Protein AF-A0A523L5Z5-F1 (afdb_monomer_lite)

pLDDT: mean 80.22, std 21.29, range [34.47, 97.06]

Secondary structure (DSSP, 8-state):
-----------------------S------SHHHHHHHHHHHHHH-SSEEE---GGGTHHHHSSHHHHHHHHHHHHT-TT-EEE-

Sequence (85 aa):
MRLEYVRTAAIDEPLMTGQAQSTGTRRVLSTCEEVRSAVVEITLQANRSLAILTPDLEPDIYDHEDFLETLKKFILARAFARVRV

Foldseek 3Di:
DDDDDDDDDDDDDDDDDDDDPDPDDDDDDDDLVSVLVVLLVVLLVDDAEDEDDDPPSPCSRCVDPSNVVSNVCSVVVHPRHYYHD

Structure (mmCIF, N/CA/C/O backbone):
data_AF-A0A523L5Z5-F1
#
_entry.id   AF-A0A523L5Z5-F1
#
loop_
_atom_site.group_PDB
_atom_site.id
_atom_site.type_symbol
_atom_site.label_atom_id
_atom_site.label_alt_id
_atom_site.label_comp_id
_atom_site.label_asym_id
_atom_site.label_entity_id
_atom_site.label_seq_id
_atom_site.pdbx_PDB_ins_code
_atom_site.Cartn_x
_atom_site.Cartn_y
_atom_site.Cartn_z
_atom_site.occupancy
_atom_site.B_iso_or_equiv
_atom_site.auth_seq_id
_atom_site.auth_comp_id
_atom_site.auth_asym_id
_atom_site.auth_atom_id
_atom_site.pdbx_PDB_model_num
ATOM 1 N N . MET A 1 1 ? 4.894 -1.527 -55.366 1.00 34.47 1 MET A N 1
ATOM 2 C CA . MET A 1 1 ? 6.274 -1.828 -55.796 1.00 34.47 1 MET A CA 1
ATOM 3 C C . MET A 1 1 ? 7.187 -0.774 -55.175 1.00 34.47 1 MET A C 1
ATOM 5 O O . MET A 1 1 ? 7.063 0.383 -55.530 1.00 34.47 1 MET A O 1
ATOM 9 N N . ARG A 1 2 ? 7.967 -1.192 -54.165 1.00 39.53 2 ARG A N 1
ATOM 10 C CA . ARG A 1 2 ? 9.188 -0.587 -53.589 1.00 39.53 2 ARG A CA 1
ATOM 11 C C . ARG A 1 2 ? 9.248 0.951 -53.437 1.00 39.53 2 ARG A C 1
ATOM 13 O O . ARG A 1 2 ? 9.666 1.639 -54.358 1.00 39.53 2 ARG A O 1
ATOM 20 N N . LEU A 1 3 ? 8.943 1.455 -52.234 1.00 38.84 3 LEU A N 1
ATOM 21 C CA . LEU A 1 3 ? 9.531 2.706 -51.736 1.00 38.84 3 LEU A CA 1
ATOM 22 C C . LEU A 1 3 ? 10.778 2.375 -50.911 1.00 38.84 3 LEU A C 1
ATOM 24 O O . LEU A 1 3 ? 10.777 1.446 -50.103 1.00 38.84 3 LEU A O 1
ATOM 28 N N . GLU A 1 4 ? 11.845 3.112 -51.181 1.00 42.03 4 GLU A N 1
ATOM 29 C CA . GLU A 1 4 ? 13.160 2.979 -50.573 1.00 42.03 4 GLU A CA 1
ATOM 30 C C . GLU A 1 4 ? 13.122 3.413 -49.103 1.00 42.03 4 GLU A C 1
ATOM 32 O O . GLU A 1 4 ? 12.727 4.529 -48.771 1.00 42.03 4 GLU A O 1
ATOM 37 N N . TYR A 1 5 ? 13.535 2.508 -48.216 1.00 38.72 5 TYR A N 1
ATOM 38 C CA . TYR A 1 5 ? 13.730 2.775 -46.797 1.00 38.72 5 TYR A CA 1
ATOM 39 C C . TYR A 1 5 ? 15.198 3.141 -46.579 1.00 38.72 5 TYR A C 1
ATOM 41 O O . TYR A 1 5 ? 16.045 2.262 -46.445 1.00 38.72 5 TYR A O 1
ATOM 49 N N . VAL A 1 6 ? 15.508 4.437 -46.562 1.00 50.44 6 VAL A N 1
ATOM 50 C CA . VAL A 1 6 ? 16.756 4.948 -45.980 1.00 50.44 6 VAL A CA 1
ATOM 51 C C . VAL A 1 6 ? 16.437 6.211 -45.185 1.00 50.44 6 VAL A C 1
ATOM 53 O O . VAL A 1 6 ? 16.428 7.315 -45.719 1.00 50.44 6 VAL A O 1
ATOM 56 N N . ARG A 1 7 ? 16.183 6.043 -43.884 1.00 38.50 7 ARG A N 1
ATOM 57 C CA . ARG A 1 7 ? 16.395 7.080 -42.864 1.00 38.50 7 ARG A CA 1
ATOM 58 C C . ARG A 1 7 ? 16.896 6.430 -41.581 1.00 38.50 7 ARG A C 1
ATOM 60 O O . ARG A 1 7 ? 16.127 5.957 -40.754 1.00 38.50 7 ARG A O 1
ATOM 67 N N . THR A 1 8 ? 18.213 6.435 -41.430 1.00 48.56 8 THR A N 1
ATOM 68 C CA . THR A 1 8 ? 18.874 6.428 -40.127 1.00 48.56 8 THR A CA 1
ATOM 69 C C . THR A 1 8 ? 19.082 7.889 -39.737 1.00 48.56 8 THR A C 1
ATOM 71 O O . THR A 1 8 ? 19.938 8.532 -40.333 1.00 48.56 8 THR A O 1
ATOM 74 N N . ALA A 1 9 ? 18.271 8.413 -38.811 1.00 37.31 9 ALA A N 1
ATOM 75 C CA . ALA A 1 9 ? 18.583 9.524 -37.894 1.00 37.31 9 ALA A CA 1
ATOM 76 C C . ALA A 1 9 ? 17.323 9.942 -37.107 1.00 37.31 9 ALA A C 1
ATOM 78 O O . ALA A 1 9 ? 16.290 10.171 -37.730 1.00 37.31 9 ALA A O 1
ATOM 79 N N . ALA A 1 10 ? 17.482 10.107 -35.783 1.00 38.62 10 ALA A N 1
ATOM 80 C CA . ALA A 1 10 ? 16.556 10.707 -34.801 1.00 38.62 10 ALA A CA 1
ATOM 81 C C . ALA A 1 10 ? 15.269 9.885 -34.537 1.00 38.62 10 ALA A C 1
ATOM 83 O O . ALA A 1 10 ? 14.452 9.727 -35.427 1.00 38.62 10 ALA A O 1
ATOM 84 N N . ILE A 1 11 ? 14.969 9.279 -33.377 1.00 51.34 11 ILE A N 1
ATOM 85 C CA . ILE A 1 11 ? 15.172 9.688 -31.972 1.00 51.34 11 ILE A CA 1
ATOM 86 C C . ILE A 1 11 ? 15.097 11.199 -31.753 1.00 51.34 11 ILE A C 1
ATOM 88 O O . ILE A 1 11 ? 16.057 11.785 -31.280 1.00 51.34 11 ILE A O 1
ATOM 92 N N . ASP A 1 12 ? 13.989 11.815 -32.175 1.00 47.22 12 ASP A N 1
ATOM 93 C CA . ASP A 1 12 ? 13.258 12.840 -31.406 1.00 47.22 12 ASP A CA 1
ATOM 94 C C . ASP A 1 12 ? 11.998 13.259 -32.196 1.00 47.22 12 ASP A C 1
ATOM 96 O O . ASP A 1 12 ? 12.050 14.139 -33.053 1.00 47.22 12 ASP A O 1
ATOM 100 N N . GLU A 1 13 ? 10.852 12.619 -31.955 1.00 53.62 13 GLU A N 1
ATOM 101 C CA . GLU A 1 13 ? 9.557 13.234 -32.281 1.00 53.62 13 GLU A CA 1
ATOM 102 C C . GLU A 1 13 ? 8.833 13.506 -30.957 1.00 53.62 13 GLU A C 1
ATOM 104 O O . GLU A 1 13 ? 8.398 12.558 -30.295 1.00 53.62 13 GLU A O 1
ATOM 109 N N . PRO A 1 14 ? 8.712 14.774 -30.519 1.00 44.28 14 PRO A N 1
ATOM 110 C CA . PRO A 1 14 ? 7.996 15.086 -29.298 1.00 44.28 14 PRO A CA 1
ATOM 111 C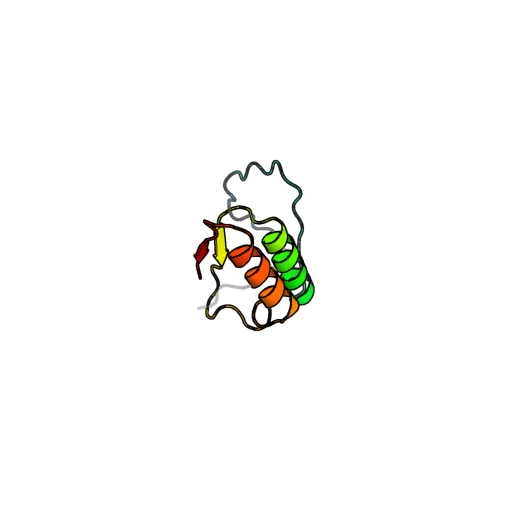 C . PRO A 1 14 ? 6.496 15.013 -29.584 1.00 44.28 14 PRO A C 1
ATOM 113 O O . PRO A 1 14 ? 5.906 15.907 -30.196 1.00 44.28 14 PRO A O 1
ATOM 116 N N . LEU A 1 15 ? 5.866 13.934 -29.118 1.00 49.84 15 LEU A N 1
ATOM 117 C CA . LEU A 1 15 ? 4.417 13.870 -28.996 1.00 49.84 15 LEU A CA 1
ATOM 118 C C . LEU A 1 15 ? 3.964 15.023 -28.086 1.00 49.84 15 LEU A C 1
ATOM 120 O O . LEU A 1 15 ? 4.470 15.199 -26.980 1.00 49.84 15 LEU A O 1
ATOM 124 N N . MET A 1 16 ? 3.029 15.819 -28.592 1.00 45.88 16 MET A N 1
ATOM 125 C CA . MET A 1 16 ? 2.433 16.994 -27.957 1.00 45.88 16 MET A CA 1
ATOM 126 C C . MET A 1 16 ? 1.945 16.691 -26.528 1.00 45.88 16 MET A C 1
ATOM 128 O O . MET A 1 16 ? 0.839 16.185 -26.339 1.00 45.88 16 MET A O 1
ATOM 132 N N . THR A 1 17 ? 2.741 17.028 -25.510 1.00 45.94 17 THR A N 1
ATOM 133 C CA . THR A 1 17 ? 2.326 16.919 -24.105 1.00 45.94 17 THR A CA 1
ATOM 134 C C . THR A 1 17 ? 1.640 18.212 -23.684 1.00 45.94 17 THR A C 1
ATOM 136 O O . THR A 1 17 ? 2.264 19.272 -23.617 1.00 45.94 17 THR A O 1
ATOM 139 N N . GLY A 1 18 ? 0.341 18.119 -23.387 1.00 44.72 18 GLY A N 1
ATOM 140 C CA . GLY A 1 18 ? -0.395 19.166 -22.686 1.00 44.72 18 GLY A CA 1
ATOM 141 C C . GLY A 1 18 ? 0.367 19.618 -21.439 1.00 44.72 18 GLY A C 1
ATOM 142 O O . GLY A 1 18 ? 1.011 18.817 -20.764 1.00 44.72 18 GLY A O 1
ATOM 143 N N . GLN A 1 19 ? 0.334 20.920 -21.168 1.00 51.53 19 GLN A N 1
ATOM 144 C CA . GLN A 1 19 ? 1.102 21.545 -20.097 1.00 51.53 19 GLN A CA 1
ATOM 145 C C . GLN A 1 19 ? 0.736 20.949 -18.729 1.00 51.53 19 GLN A C 1
ATOM 147 O O . GLN A 1 19 ? -0.241 21.352 -18.102 1.00 51.53 19 GLN A O 1
ATOM 152 N N . ALA A 1 20 ? 1.541 20.005 -18.243 1.00 55.09 20 ALA A N 1
ATOM 153 C CA . ALA A 1 20 ? 1.522 19.606 -16.848 1.00 55.09 20 ALA A CA 1
ATOM 154 C C . ALA A 1 20 ? 2.290 20.672 -16.063 1.00 55.09 20 ALA A C 1
ATOM 156 O O . ALA A 1 20 ? 3.516 20.746 -16.125 1.00 55.09 20 ALA A O 1
ATOM 157 N N . GLN A 1 21 ? 1.569 21.531 -15.346 1.00 53.66 21 GLN A N 1
ATOM 158 C CA . GLN A 1 21 ? 2.165 22.401 -14.339 1.00 53.66 21 GLN A CA 1
ATOM 159 C C . GLN A 1 21 ? 2.768 21.516 -13.236 1.00 53.66 21 GLN A C 1
ATOM 161 O O . GLN A 1 21 ? 2.072 21.084 -12.320 1.00 53.66 21 GLN A O 1
ATOM 166 N N . SER A 1 22 ? 4.053 21.178 -13.345 1.00 54.12 22 SER A N 1
ATOM 167 C CA . SER A 1 22 ? 4.756 20.365 -12.355 1.00 54.12 22 SER A CA 1
ATOM 168 C C . SER A 1 22 ? 5.325 21.254 -11.252 1.00 54.12 22 SER A C 1
ATOM 170 O O . SER A 1 22 ? 6.514 21.567 -11.241 1.00 54.12 22 SER A O 1
ATOM 172 N N . THR A 1 23 ? 4.494 21.638 -10.286 1.00 57.81 23 THR A N 1
ATOM 173 C CA . THR A 1 23 ? 4.973 22.202 -9.010 1.00 57.81 23 THR A CA 1
ATOM 174 C C . THR A 1 23 ? 5.366 21.069 -8.050 1.00 57.81 23 THR A C 1
ATOM 176 O O . THR A 1 23 ? 4.934 21.029 -6.902 1.00 57.81 23 THR A O 1
ATOM 179 N N . GLY A 1 24 ? 6.128 20.084 -8.536 1.00 72.44 24 GLY A N 1
ATOM 180 C CA . GLY A 1 24 ? 6.503 18.891 -7.779 1.00 72.44 24 GLY A CA 1
ATOM 181 C C . GLY A 1 24 ? 7.764 18.228 -8.326 1.00 72.44 24 GLY A C 1
ATOM 182 O O . GLY A 1 24 ? 8.049 18.295 -9.521 1.00 72.44 24 GLY A O 1
ATOM 183 N N . THR A 1 25 ? 8.529 17.590 -7.441 1.00 84.50 25 THR A N 1
ATOM 184 C CA . THR A 1 25 ? 9.734 16.835 -7.800 1.00 84.50 25 THR A CA 1
ATOM 185 C C . THR A 1 25 ? 9.349 15.606 -8.625 1.00 84.50 25 THR A C 1
ATOM 187 O O . THR A 1 25 ? 8.647 14.724 -8.133 1.00 84.50 25 THR A O 1
ATOM 190 N N . ARG A 1 26 ? 9.812 15.525 -9.879 1.00 86.62 26 ARG A N 1
ATOM 191 C CA . ARG A 1 26 ? 9.625 14.343 -10.735 1.00 86.62 26 ARG A CA 1
ATOM 192 C C . ARG A 1 26 ? 10.753 13.341 -10.499 1.00 86.62 26 ARG A C 1
ATOM 194 O O . ARG A 1 26 ? 11.919 13.677 -10.684 1.00 86.62 26 ARG A O 1
ATOM 201 N N . ARG A 1 27 ? 10.400 12.098 -10.166 1.00 91.19 27 ARG A N 1
ATOM 202 C CA . ARG A 1 27 ? 11.329 10.962 -10.070 1.00 91.19 27 ARG A CA 1
ATOM 203 C C . ARG A 1 27 ? 11.045 9.975 -11.207 1.00 91.19 27 ARG A C 1
ATOM 205 O O . ARG A 1 27 ? 9.885 9.695 -11.490 1.00 91.19 27 ARG A O 1
ATOM 212 N N . VAL A 1 28 ? 12.094 9.489 -11.871 1.00 93.94 28 VAL A N 1
ATOM 213 C CA . VAL A 1 28 ? 12.014 8.413 -12.877 1.00 93.94 28 VAL A CA 1
ATOM 214 C C . VAL A 1 28 ? 12.510 7.129 -12.224 1.00 93.94 28 VAL A C 1
ATOM 216 O O . VAL A 1 28 ? 13.538 7.159 -11.553 1.00 93.94 28 VAL A O 1
ATOM 219 N N . LEU A 1 29 ? 11.762 6.042 -12.400 1.00 94.62 29 LEU A N 1
ATOM 220 C CA . LEU A 1 29 ? 12.050 4.717 -11.850 1.00 94.62 29 LEU A CA 1
ATOM 221 C C . LEU A 1 29 ? 12.268 3.756 -13.020 1.00 94.62 29 LEU A C 1
ATOM 223 O O . LEU A 1 29 ? 11.582 3.872 -14.036 1.00 94.62 29 LEU A O 1
ATOM 227 N N . SER A 1 30 ? 13.231 2.850 -12.890 1.00 91.94 30 SER A N 1
ATOM 228 C CA . SER A 1 30 ? 13.675 1.960 -13.971 1.00 91.94 30 SER A CA 1
ATOM 229 C C . SER A 1 30 ? 13.513 0.478 -13.639 1.00 91.94 30 SER A C 1
ATOM 231 O O . SER A 1 30 ? 13.604 -0.353 -14.539 1.00 91.94 30 SER A O 1
ATOM 233 N N . THR A 1 31 ? 13.281 0.127 -12.371 1.00 94.88 31 THR A N 1
ATOM 234 C CA . THR A 1 31 ? 13.141 -1.268 -11.928 1.00 94.88 31 THR A CA 1
ATOM 235 C C . THR A 1 31 ? 11.833 -1.498 -11.172 1.00 94.88 31 THR A C 1
ATOM 237 O O . THR A 1 31 ? 11.288 -0.581 -10.557 1.00 94.88 31 THR A O 1
ATOM 240 N N . CYS A 1 32 ? 11.336 -2.740 -11.174 1.00 92.75 32 CYS A N 1
ATOM 241 C CA . CYS A 1 32 ? 10.130 -3.100 -10.416 1.00 92.75 32 CYS A CA 1
ATOM 242 C C . CYS A 1 32 ? 10.314 -2.888 -8.904 1.00 92.75 32 CYS A C 1
ATOM 244 O O . CYS A 1 32 ? 9.393 -2.454 -8.223 1.00 92.75 32 CYS A O 1
ATOM 246 N N . GLU A 1 33 ? 11.519 -3.118 -8.377 1.00 94.25 33 GLU A N 1
ATOM 247 C CA . GLU A 1 33 ? 11.847 -2.858 -6.971 1.00 94.25 33 GLU A CA 1
ATOM 248 C C . GLU A 1 33 ? 11.783 -1.365 -6.613 1.00 94.25 33 GLU A C 1
ATOM 250 O O . GLU A 1 33 ? 11.265 -0.999 -5.554 1.00 94.25 33 GLU A O 1
ATOM 255 N N . GLU A 1 34 ? 12.264 -0.493 -7.503 1.00 94.50 34 GLU A N 1
ATOM 256 C CA . GLU A 1 34 ? 12.146 0.957 -7.336 1.00 94.50 34 GLU A CA 1
ATOM 257 C C . GLU A 1 34 ? 10.683 1.402 -7.354 1.00 94.50 34 GLU A C 1
ATOM 259 O O . GLU A 1 34 ? 10.283 2.239 -6.542 1.00 94.50 34 GLU A O 1
ATOM 264 N N . VAL A 1 35 ? 9.879 0.820 -8.250 1.00 95.12 35 VAL A N 1
ATOM 265 C CA . VAL A 1 35 ? 8.435 1.073 -8.324 1.00 95.12 35 VAL A CA 1
ATOM 266 C C . VAL A 1 35 ? 7.744 0.615 -7.045 1.00 95.12 35 VAL A C 1
ATOM 268 O O . VAL A 1 35 ? 7.029 1.409 -6.437 1.00 95.12 35 VAL A O 1
ATOM 271 N N . ARG A 1 36 ? 8.005 -0.609 -6.574 1.00 95.25 36 ARG A N 1
ATOM 272 C CA . ARG A 1 36 ? 7.435 -1.132 -5.325 1.00 95.25 36 ARG A CA 1
ATOM 273 C C . ARG A 1 36 ? 7.783 -0.247 -4.132 1.00 95.25 36 ARG A C 1
ATOM 275 O O . ARG A 1 36 ? 6.890 0.149 -3.386 1.00 95.25 36 ARG A O 1
ATOM 282 N N . SER A 1 37 ? 9.050 0.141 -3.998 1.00 96.06 37 SER A N 1
ATOM 283 C CA . SER A 1 37 ? 9.492 1.039 -2.922 1.00 96.06 37 SER A CA 1
ATOM 284 C C . SER A 1 37 ? 8.751 2.380 -2.966 1.00 96.06 37 SER A C 1
ATOM 286 O O . SER A 1 37 ? 8.257 2.857 -1.945 1.00 96.06 37 SER A O 1
ATOM 288 N N . ALA A 1 38 ? 8.586 2.959 -4.158 1.00 95.69 38 ALA A N 1
ATOM 289 C CA . ALA A 1 38 ? 7.828 4.194 -4.331 1.00 95.69 38 ALA A CA 1
ATOM 290 C C . ALA A 1 38 ? 6.333 4.022 -4.001 1.00 95.69 38 ALA A C 1
ATOM 292 O O . ALA A 1 38 ? 5.731 4.907 -3.397 1.00 95.69 38 ALA A O 1
ATOM 293 N N . VAL A 1 39 ? 5.724 2.884 -4.345 1.00 95.44 39 VAL A N 1
ATOM 294 C CA . VAL A 1 39 ? 4.327 2.573 -3.999 1.00 95.44 39 VAL A CA 1
ATOM 295 C C . VAL A 1 39 ? 4.145 2.466 -2.482 1.00 95.44 39 VAL A C 1
ATOM 297 O O . VAL A 1 39 ? 3.169 2.999 -1.943 1.00 95.44 39 VAL A O 1
ATOM 300 N N . VAL A 1 40 ? 5.090 1.843 -1.772 1.00 96.88 40 VAL A N 1
ATOM 301 C CA . VAL A 1 40 ? 5.095 1.793 -0.301 1.00 96.88 40 VAL A CA 1
ATOM 302 C C . VAL A 1 40 ? 5.177 3.207 0.284 1.00 96.88 40 VAL A C 1
ATOM 304 O O . VAL A 1 40 ? 4.355 3.564 1.133 1.00 96.88 40 VAL A O 1
ATOM 307 N N . GLU A 1 41 ? 6.093 4.046 -0.213 1.00 95.75 41 GLU A N 1
ATOM 308 C CA . GLU A 1 41 ? 6.221 5.451 0.206 1.00 95.75 41 GLU A CA 1
ATOM 309 C C . GLU A 1 41 ? 4.913 6.235 -0.003 1.00 95.75 41 GLU A C 1
ATOM 311 O O . GLU A 1 41 ? 4.441 6.920 0.910 1.00 95.75 41 GLU A O 1
ATOM 316 N N . ILE A 1 42 ? 4.279 6.091 -1.171 1.00 94.44 42 ILE A N 1
ATOM 317 C CA . ILE A 1 42 ? 2.998 6.740 -1.493 1.00 94.44 42 ILE A CA 1
ATOM 318 C C . ILE A 1 42 ? 1.891 6.260 -0.548 1.00 94.44 42 ILE A C 1
ATOM 320 O O . ILE A 1 42 ? 1.096 7.066 -0.061 1.00 94.44 42 ILE A O 1
ATOM 324 N N . THR A 1 43 ? 1.844 4.963 -0.248 1.00 95.50 43 THR A N 1
ATOM 325 C CA . THR A 1 43 ? 0.807 4.376 0.614 1.00 95.50 43 THR A CA 1
ATOM 326 C C . THR A 1 43 ? 0.934 4.860 2.059 1.00 95.50 43 THR A C 1
ATOM 328 O O . THR A 1 43 ? -0.078 5.144 2.703 1.00 95.50 43 THR A O 1
ATOM 331 N N . LEU A 1 44 ? 2.161 5.044 2.560 1.00 94.31 44 LEU A N 1
ATOM 332 C CA . LEU A 1 44 ? 2.411 5.641 3.878 1.00 94.31 44 LEU A CA 1
ATOM 333 C C . LEU A 1 44 ? 1.916 7.093 3.961 1.00 94.31 44 LEU A C 1
ATOM 335 O O . LEU A 1 44 ? 1.384 7.511 4.994 1.00 94.31 44 LEU A O 1
ATOM 339 N N . GLN A 1 45 ? 2.069 7.849 2.873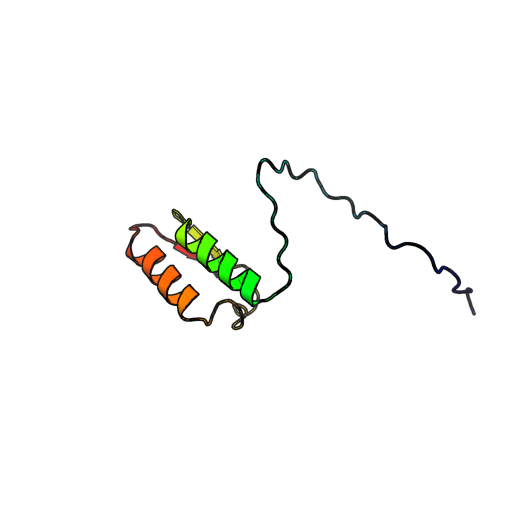 1.00 92.50 45 GLN A N 1
ATOM 340 C CA . GLN A 1 45 ? 1.678 9.260 2.784 1.00 92.50 45 GLN A CA 1
ATOM 341 C C . GLN A 1 45 ? 0.194 9.463 2.444 1.00 92.50 45 GLN A C 1
ATOM 343 O O . GLN A 1 45 ? -0.343 10.558 2.636 1.00 92.50 45 GLN A O 1
ATOM 348 N N . ALA A 1 46 ? -0.495 8.428 1.960 1.00 93.06 46 ALA A N 1
ATOM 349 C CA . ALA A 1 46 ? -1.898 8.509 1.585 1.00 93.06 46 ALA A CA 1
ATOM 350 C C . ALA A 1 46 ? -2.776 8.920 2.782 1.00 93.06 46 ALA A C 1
ATOM 352 O O . ALA A 1 46 ? -2.638 8.420 3.900 1.00 93.06 46 ALA A O 1
ATOM 353 N N . ASN A 1 47 ? -3.717 9.844 2.554 1.00 89.38 47 ASN A N 1
ATOM 354 C CA . ASN A 1 47 ? -4.544 10.396 3.633 1.00 89.38 47 ASN A CA 1
ATOM 355 C C . ASN A 1 47 ? -5.974 9.833 3.664 1.00 89.38 47 ASN A C 1
ATOM 357 O O . ASN A 1 47 ? -6.478 9.493 4.726 1.00 89.38 47 ASN A O 1
ATOM 361 N N . ARG A 1 48 ? -6.644 9.709 2.512 1.00 92.19 48 ARG A N 1
ATOM 362 C CA . ARG A 1 48 ? -8.057 9.277 2.466 1.00 92.19 48 ARG A CA 1
ATOM 363 C C . ARG A 1 48 ? -8.345 8.210 1.424 1.00 92.19 48 ARG A C 1
ATOM 365 O O . ARG A 1 48 ? -9.170 7.335 1.662 1.00 92.19 48 ARG A O 1
ATOM 372 N N . SER A 1 49 ? -7.693 8.274 0.273 1.00 94.12 49 SER A N 1
ATOM 373 C CA . SER A 1 49 ? -7.940 7.339 -0.817 1.00 94.12 49 SER A CA 1
ATOM 374 C C . SER A 1 49 ? -6.644 6.878 -1.451 1.00 94.12 49 SER A C 1
ATOM 376 O O . SER A 1 49 ? -5.756 7.696 -1.677 1.00 94.12 49 SER A O 1
ATOM 378 N N . LEU A 1 50 ? -6.604 5.597 -1.795 1.00 94.62 50 LEU A N 1
ATOM 379 C CA . LEU A 1 50 ? -5.616 4.991 -2.673 1.00 94.62 50 LEU A CA 1
ATOM 380 C C . LEU A 1 50 ? -6.373 4.380 -3.857 1.00 94.62 50 LEU A C 1
ATOM 382 O O . LEU A 1 50 ? -7.360 3.670 -3.657 1.00 94.62 50 LEU A O 1
ATOM 386 N N . ALA A 1 51 ? -5.952 4.699 -5.075 1.00 94.94 51 ALA A N 1
ATOM 387 C CA . ALA A 1 51 ? -6.508 4.129 -6.295 1.00 94.94 51 ALA A CA 1
ATOM 388 C C . ALA A 1 51 ? -5.373 3.487 -7.087 1.00 94.94 51 ALA A C 1
ATOM 390 O O . ALA A 1 51 ? -4.387 4.153 -7.400 1.00 94.94 51 ALA A O 1
ATOM 391 N N . ILE A 1 52 ? -5.521 2.201 -7.366 1.00 94.25 52 ILE A N 1
ATOM 392 C CA . ILE A 1 52 ? -4.581 1.384 -8.119 1.00 94.25 52 ILE A CA 1
ATOM 393 C C . ILE A 1 52 ? -5.248 1.119 -9.466 1.00 94.25 52 ILE A C 1
ATOM 395 O O . ILE A 1 52 ? -6.383 0.671 -9.499 1.00 94.25 52 ILE A O 1
ATOM 399 N N . LEU A 1 53 ? -4.594 1.493 -10.564 1.00 92.50 53 LEU A N 1
ATOM 400 C CA . LEU A 1 53 ? -5.169 1.460 -11.914 1.00 92.50 53 LEU A CA 1
ATOM 401 C C . LEU A 1 53 ? -4.261 0.644 -12.833 1.00 92.50 53 LEU A C 1
ATOM 403 O O . LEU A 1 53 ? -3.681 1.170 -13.781 1.00 92.50 53 LEU A O 1
ATOM 407 N N . THR A 1 54 ? -4.098 -0.629 -12.496 1.00 88.25 54 THR A N 1
ATOM 408 C CA . THR A 1 54 ? -3.259 -1.584 -13.226 1.00 88.25 54 THR A CA 1
ATOM 409 C C . THR A 1 54 ? -4.058 -2.856 -13.533 1.00 88.25 54 THR A C 1
ATOM 411 O O . THR A 1 54 ? -4.927 -3.231 -12.737 1.00 88.25 54 THR A O 1
ATOM 414 N N . PRO A 1 55 ? -3.820 -3.509 -14.688 1.00 88.06 55 PRO A N 1
ATOM 415 C CA . PRO A 1 55 ? -4.368 -4.832 -14.950 1.00 88.06 55 PRO A CA 1
ATOM 416 C C . PRO A 1 55 ? -3.871 -5.852 -13.919 1.00 88.06 55 PRO A C 1
ATOM 418 O O . PRO A 1 55 ? -2.691 -5.899 -13.586 1.00 88.06 55 PRO A O 1
ATOM 421 N N . ASP A 1 56 ? -4.788 -6.685 -13.430 1.00 88.56 56 ASP A N 1
ATOM 422 C CA . ASP A 1 56 ? -4.490 -7.822 -12.549 1.00 88.56 56 ASP A CA 1
ATOM 423 C C . ASP A 1 56 ? -3.649 -7.481 -11.309 1.00 88.56 56 ASP A C 1
ATOM 425 O O . ASP A 1 56 ? -2.991 -8.356 -10.749 1.00 88.56 56 ASP A O 1
ATOM 429 N N . LEU A 1 57 ? -3.687 -6.218 -10.860 1.00 88.69 57 LEU A N 1
ATOM 430 C CA . LEU A 1 57 ? -2.905 -5.733 -9.724 1.00 88.69 57 LEU A CA 1
ATOM 431 C C . LEU A 1 57 ? -1.394 -5.958 -9.849 1.00 88.69 57 LEU A C 1
ATOM 433 O O . LEU A 1 57 ? -0.749 -5.841 -8.827 1.00 88.69 57 LEU A O 1
ATOM 437 N N . GLU A 1 58 ? -0.836 -6.281 -11.021 1.00 91.88 58 GLU A N 1
ATOM 438 C CA . GLU A 1 58 ? 0.603 -6.535 -11.241 1.00 91.88 58 GLU A CA 1
ATOM 439 C C . GLU A 1 58 ? 1.338 -7.159 -10.020 1.00 91.88 58 GLU A C 1
ATOM 441 O O . GLU A 1 58 ? 1.944 -6.439 -9.214 1.00 91.88 58 GLU A O 1
ATOM 446 N N . PRO A 1 59 ? 1.313 -8.495 -9.846 1.00 91.62 59 PRO A N 1
ATOM 447 C CA . PRO A 1 59 ? 1.759 -9.150 -8.609 1.00 91.62 59 PRO A CA 1
ATOM 448 C C . PRO A 1 59 ? 3.218 -8.848 -8.233 1.00 91.62 59 PRO A C 1
ATOM 450 O O . PRO A 1 59 ? 3.521 -8.728 -7.049 1.00 91.62 59 PRO A O 1
ATOM 453 N N . ASP A 1 60 ? 4.089 -8.602 -9.216 1.00 91.88 60 ASP A N 1
ATOM 454 C CA . ASP A 1 60 ? 5.498 -8.216 -9.014 1.00 91.88 60 ASP A CA 1
ATOM 455 C C . ASP A 1 60 ? 5.688 -6.866 -8.282 1.00 91.88 60 ASP A C 1
ATOM 457 O O . ASP A 1 60 ? 6.805 -6.494 -7.906 1.00 91.88 60 ASP A O 1
ATOM 461 N N . ILE A 1 61 ? 4.609 -6.098 -8.106 1.00 93.00 61 ILE A N 1
ATOM 462 C CA . ILE A 1 61 ? 4.597 -4.816 -7.395 1.00 93.00 61 ILE A CA 1
ATOM 463 C C . ILE A 1 61 ? 3.737 -4.906 -6.131 1.00 93.00 61 ILE A C 1
ATOM 465 O O . ILE A 1 61 ? 4.162 -4.420 -5.081 1.00 93.00 61 ILE A O 1
ATOM 469 N N . TYR A 1 62 ? 2.548 -5.514 -6.211 1.00 94.75 62 TYR A N 1
ATOM 470 C CA . TYR A 1 62 ? 1.536 -5.419 -5.153 1.00 94.75 62 TYR A CA 1
ATOM 471 C C . TYR A 1 62 ? 1.332 -6.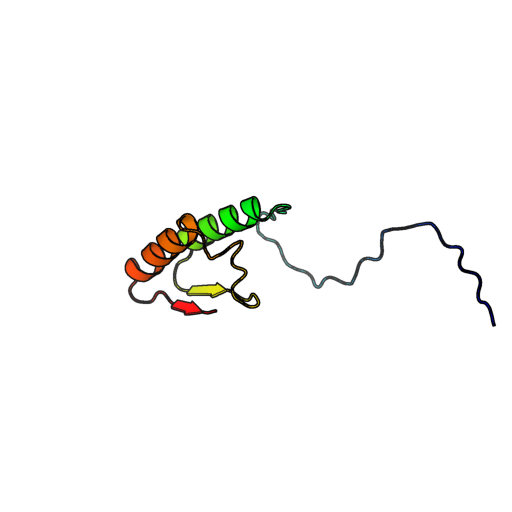708 -4.330 1.00 94.75 62 TYR A C 1
ATOM 473 O O . TYR A 1 62 ? 0.718 -6.629 -3.267 1.00 94.75 62 TYR A O 1
ATOM 481 N N . ASP A 1 63 ? 1.864 -7.869 -4.738 1.00 94.62 63 ASP A N 1
ATOM 482 C CA . ASP A 1 63 ? 1.794 -9.132 -3.967 1.00 94.62 63 ASP A CA 1
ATOM 483 C C . ASP A 1 63 ? 3.021 -9.322 -3.057 1.00 94.62 63 ASP A C 1
ATOM 485 O O . ASP A 1 63 ? 3.616 -10.393 -2.937 1.00 94.62 63 ASP A O 1
ATOM 489 N N . HIS A 1 64 ? 3.441 -8.228 -2.423 1.00 96.06 64 HIS A N 1
ATOM 490 C CA . HIS A 1 64 ? 4.585 -8.203 -1.523 1.00 96.06 64 HIS A CA 1
ATOM 491 C C . HIS A 1 64 ? 4.176 -7.753 -0.123 1.00 96.06 64 HIS A C 1
ATOM 493 O O . HIS A 1 64 ? 3.360 -6.848 0.063 1.00 96.06 64 HIS A O 1
ATOM 499 N N . GLU A 1 65 ? 4.762 -8.398 0.886 1.00 96.19 65 GLU A N 1
ATOM 500 C CA . GLU A 1 65 ? 4.381 -8.211 2.287 1.00 96.19 65 GLU A CA 1
ATOM 501 C C . GLU A 1 65 ? 4.615 -6.775 2.786 1.00 96.19 65 GLU A C 1
ATOM 503 O O . GLU A 1 65 ? 3.811 -6.250 3.556 1.00 96.19 65 GLU A O 1
ATOM 508 N N . ASP A 1 66 ? 5.658 -6.100 2.298 1.00 95.25 66 ASP A N 1
ATOM 509 C CA . ASP A 1 66 ? 5.964 -4.700 2.612 1.00 95.25 66 ASP A CA 1
ATOM 510 C C . ASP A 1 66 ? 4.840 -3.744 2.180 1.00 95.25 66 ASP A C 1
ATOM 512 O O . ASP A 1 66 ? 4.422 -2.864 2.948 1.00 95.25 66 ASP A O 1
ATOM 516 N N . PHE A 1 67 ? 4.299 -3.949 0.980 1.00 95.69 67 PHE A N 1
ATOM 517 C CA . PHE A 1 67 ? 3.144 -3.220 0.485 1.00 95.69 67 PHE A CA 1
ATOM 518 C C . PHE A 1 67 ? 1.867 -3.603 1.236 1.00 95.69 67 PHE A C 1
ATOM 520 O O . PHE A 1 67 ? 1.172 -2.714 1.736 1.00 95.69 67 PHE A O 1
ATOM 527 N N . LEU A 1 68 ? 1.564 -4.898 1.365 1.00 96.00 68 LEU A N 1
ATOM 528 C CA . LEU A 1 68 ? 0.324 -5.375 1.988 1.00 96.00 68 LEU A CA 1
ATOM 529 C C . LEU A 1 68 ? 0.201 -4.930 3.452 1.00 96.00 68 LEU A C 1
ATOM 531 O O . LEU A 1 68 ? -0.864 -4.467 3.874 1.00 96.00 68 LEU A O 1
ATOM 535 N N . GLU A 1 69 ? 1.288 -4.980 4.223 1.00 97.06 69 GLU A N 1
ATOM 536 C CA . GLU A 1 69 ? 1.298 -4.501 5.608 1.00 97.06 69 GLU A CA 1
ATOM 537 C C . GLU A 1 69 ? 1.128 -2.982 5.693 1.00 97.06 69 GLU A C 1
ATOM 539 O O . GLU A 1 69 ? 0.421 -2.467 6.567 1.00 97.06 69 GLU A O 1
ATOM 544 N N . THR A 1 70 ? 1.721 -2.241 4.759 1.00 96.44 70 THR A N 1
ATOM 545 C CA . THR A 1 70 ? 1.546 -0.788 4.674 1.00 96.44 70 THR A CA 1
ATOM 546 C C . THR A 1 70 ? 0.105 -0.421 4.313 1.00 96.44 70 THR A C 1
ATOM 548 O O . THR A 1 70 ? -0.496 0.447 4.954 1.00 96.44 70 THR A O 1
ATOM 551 N N . LEU A 1 71 ? -0.492 -1.125 3.350 1.00 95.94 71 LEU A N 1
ATOM 552 C CA . LEU A 1 71 ? -1.880 -0.949 2.932 1.00 95.94 71 LEU A CA 1
ATOM 553 C C . LEU A 1 71 ? -2.854 -1.254 4.075 1.00 95.94 71 LEU A C 1
ATOM 555 O O . LEU A 1 71 ? -3.774 -0.479 4.346 1.00 95.94 71 LEU A O 1
ATOM 559 N N . LYS A 1 72 ? -2.620 -2.348 4.801 1.00 96.00 72 LYS A N 1
ATOM 560 C CA . LYS A 1 72 ? -3.397 -2.729 5.983 1.00 96.00 72 LYS A CA 1
ATOM 561 C C . LYS A 1 72 ? -3.343 -1.649 7.059 1.00 96.00 72 LYS A C 1
ATOM 563 O O . LYS A 1 72 ? -4.389 -1.237 7.559 1.00 96.00 72 LYS A O 1
ATOM 568 N N . LYS A 1 73 ? -2.152 -1.128 7.376 1.00 95.31 73 LYS A N 1
ATOM 569 C CA . LYS A 1 73 ? -1.990 -0.000 8.313 1.00 95.31 73 LYS A CA 1
ATOM 570 C C . LYS A 1 73 ? -2.735 1.240 7.830 1.00 95.31 73 LYS A C 1
ATOM 572 O O . LYS A 1 73 ? -3.402 1.892 8.630 1.00 95.31 73 LYS A O 1
ATOM 577 N N . PHE A 1 74 ? -2.666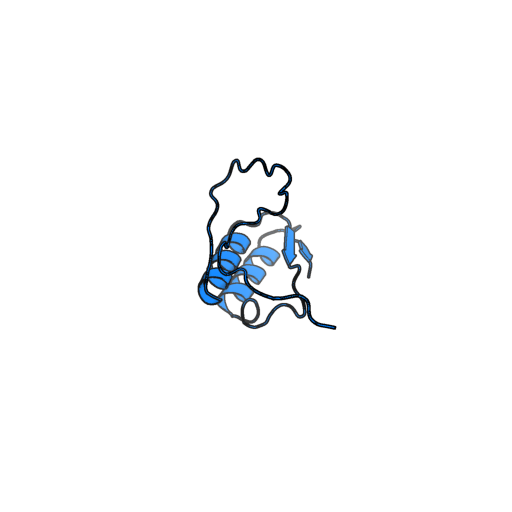 1.552 6.535 1.00 95.31 74 PHE A N 1
ATOM 578 C CA . PHE A 1 74 ? -3.389 2.678 5.948 1.00 95.31 74 PHE A CA 1
ATOM 579 C C . PHE A 1 74 ? -4.906 2.565 6.163 1.00 95.31 74 PHE A C 1
ATOM 581 O O . PHE A 1 74 ? -5.515 3.528 6.635 1.00 95.31 74 PHE A O 1
ATOM 588 N N . ILE A 1 75 ? -5.491 1.396 5.879 1.00 95.12 75 ILE A N 1
ATOM 589 C CA . ILE A 1 75 ? -6.934 1.145 6.017 1.00 95.12 75 ILE A CA 1
ATOM 590 C C . ILE A 1 75 ? -7.363 1.167 7.486 1.00 95.12 75 ILE A C 1
ATOM 592 O O . ILE A 1 75 ? -8.348 1.815 7.832 1.00 95.12 75 ILE A O 1
ATOM 596 N N . LEU A 1 76 ? -6.627 0.480 8.362 1.00 94.25 76 LEU A N 1
ATOM 597 C CA . LEU A 1 76 ? -7.016 0.327 9.766 1.00 94.25 76 LEU A CA 1
ATOM 598 C C . LEU A 1 76 ? -6.823 1.607 10.587 1.00 94.25 76 LEU A C 1
ATOM 600 O O . LEU A 1 76 ? -7.566 1.841 11.535 1.00 94.25 76 LEU A O 1
ATOM 604 N N . ALA A 1 77 ? -5.853 2.454 10.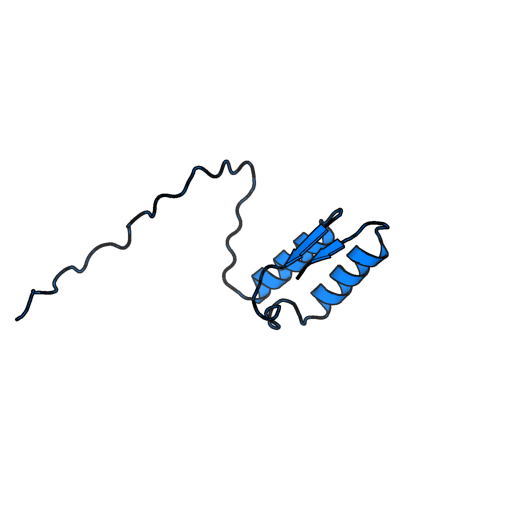234 1.00 91.50 77 ALA A N 1
ATOM 605 C CA . ALA A 1 77 ? -5.567 3.677 10.983 1.00 91.50 77 ALA A CA 1
ATOM 606 C C . ALA A 1 77 ? -6.559 4.825 10.711 1.00 91.50 77 ALA A C 1
ATOM 608 O O . ALA A 1 77 ? -6.504 5.850 11.390 1.00 91.50 77 ALA A O 1
ATOM 609 N N . ARG A 1 78 ? -7.432 4.714 9.699 1.00 86.25 78 ARG A N 1
ATOM 610 C CA . ARG A 1 78 ? -8.214 5.848 9.176 1.00 86.25 78 ARG A CA 1
ATOM 611 C C . ARG A 1 78 ? -9.677 5.465 8.953 1.00 86.25 78 ARG A C 1
ATOM 613 O O . ARG A 1 78 ? -9.993 4.700 8.050 1.00 86.25 78 ARG A O 1
ATOM 620 N N . ALA A 1 79 ? -10.588 6.101 9.694 1.00 83.50 79 ALA A N 1
ATOM 621 C CA . ALA A 1 79 ? -12.029 5.798 9.685 1.00 83.50 79 ALA A CA 1
ATOM 622 C C . ALA A 1 79 ? -12.719 5.879 8.304 1.00 83.50 79 ALA A C 1
ATOM 624 O O . ALA A 1 79 ? -13.762 5.266 8.098 1.00 83.50 79 ALA A O 1
ATOM 625 N N . PHE A 1 80 ? -12.149 6.626 7.353 1.00 89.25 80 PHE A N 1
ATOM 626 C CA . PHE A 1 80 ? -12.700 6.800 6.004 1.00 89.25 80 PHE A CA 1
ATOM 627 C C . PHE A 1 80 ? -11.681 6.503 4.899 1.00 89.25 80 PHE A C 1
ATOM 629 O O . PHE A 1 80 ? -11.794 7.063 3.803 1.00 89.25 80 PHE A O 1
ATOM 636 N N . ALA A 1 81 ? -10.682 5.659 5.181 1.00 93.31 81 ALA A N 1
ATOM 637 C CA . ALA A 1 81 ? -9.784 5.166 4.146 1.00 93.31 81 ALA A CA 1
ATOM 638 C C . ALA A 1 81 ? -10.565 4.377 3.088 1.00 93.31 81 ALA A C 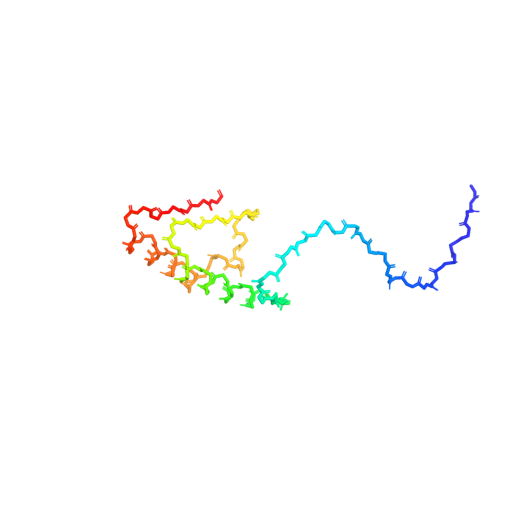1
ATOM 640 O O . ALA A 1 81 ? -11.460 3.588 3.395 1.00 93.31 81 ALA A O 1
ATOM 641 N N . ARG A 1 82 ? -10.236 4.611 1.818 1.00 94.81 82 ARG A N 1
ATOM 642 C CA . ARG A 1 82 ? -10.846 3.928 0.673 1.00 94.81 82 ARG A CA 1
ATOM 643 C C . ARG A 1 82 ? -9.755 3.434 -0.257 1.00 94.81 82 ARG A C 1
ATOM 645 O O . ARG A 1 82 ? -8.943 4.233 -0.714 1.00 94.81 82 ARG A O 1
ATOM 652 N N . VAL A 1 83 ? -9.788 2.148 -0.573 1.00 94.12 83 VAL A N 1
ATOM 653 C CA . VAL A 1 83 ? -8.928 1.551 -1.594 1.00 94.12 83 VAL A CA 1
ATOM 654 C C . VAL A 1 83 ? -9.797 1.191 -2.789 1.00 94.12 83 VAL A C 1
ATOM 656 O O . VAL A 1 83 ? -10.890 0.647 -2.625 1.00 94.12 83 VAL A O 1
ATOM 659 N N . ARG A 1 84 ? -9.348 1.575 -3.981 1.00 94.56 84 ARG A N 1
ATOM 660 C CA . ARG A 1 84 ? -9.941 1.188 -5.259 1.00 94.56 84 ARG A CA 1
ATOM 661 C C . ARG A 1 84 ? -8.877 0.498 -6.092 1.00 94.56 84 ARG A C 1
ATOM 663 O O . ARG A 1 84 ? -7.730 0.938 -6.080 1.00 94.56 84 ARG A O 1
ATOM 670 N N . VAL A 1 85 ? -9.302 -0.541 -6.786 1.00 89.44 85 VAL A N 1
ATOM 671 C CA . VAL A 1 85 ? -8.522 -1.349 -7.714 1.00 89.44 85 VAL A CA 1
ATOM 672 C C . VAL A 1 85 ? -9.354 -1.483 -8.978 1.00 89.44 85 VAL A C 1
ATOM 674 O O . VAL A 1 85 ? -10.591 -1.618 -8.806 1.00 89.44 85 VAL A O 1
#

Radius of gyration: 19.8 Å; chains: 1; bounding box: 32×32×67 Å